Protein AF-A0A5Q0EIR7-F1 (afdb_monomer_lite)

Foldseek 3Di:
DAFDAAPPDDLVVLQVLLVVLQVQLVVQVVVCVVPVDDDPVNPVSSVVSNLSSLLSNLLSQCNRVVNPPSDDSPSVVSLVSHDPVVNVVVVVVD

pLDDT: mean 91.66, std 8.82, range [53.34, 98.25]

Secondary structure (DSSP, 8-state):
-PPPPPSS--HHHHHHHHHHHHHHHHHHHHHHHHHS---HHHHHHHHHHHHHHHHHHHHHHHHHTT--------HHHHHHTS-HHHHHHHHTT-

Sequence (94 aa):
MKAQKSEKYDYITALASARKFHDVGKQYLDQWAKTGHLSATDAFVSATNYGLALELYLKSLLIMEGTTEIKGHHLDILFEKLSDDTKREITKAY

Structure (mmCIF, N/CA/C/O backbone):
data_AF-A0A5Q0EIR7-F1
#
_entry.id   AF-A0A5Q0EIR7-F1
#
loop_
_atom_site.group_PDB
_atom_site.id
_atom_site.type_symbol
_atom_site.label_atom_id
_atom_site.label_alt_id
_atom_site.label_comp_id
_atom_site.label_asym_id
_atom_site.label_entity_id
_atom_site.label_seq_id
_atom_site.pdbx_PDB_ins_code
_atom_site.Cartn_x
_atom_site.Cartn_y
_atom_site.Cartn_z
_atom_site.occupancy
_atom_site.B_iso_or_equiv
_atom_site.auth_seq_id
_atom_site.auth_comp_id
_atom_site.auth_asym_id
_atom_site.auth_atom_id
_atom_site.pdbx_PDB_model_num
ATOM 1 N N . MET A 1 1 ? -11.751 -10.402 9.716 1.00 60.16 1 MET A N 1
ATOM 2 C CA . MET A 1 1 ? -11.976 -9.198 10.545 1.00 60.16 1 MET A CA 1
ATOM 3 C C . MET A 1 1 ? -13.192 -8.438 10.020 1.00 60.16 1 MET A C 1
ATOM 5 O O . MET A 1 1 ? -13.286 -8.270 8.810 1.00 60.16 1 MET A O 1
ATOM 9 N N . LYS A 1 2 ? -14.141 -8.027 10.873 1.00 63.62 2 LYS A N 1
ATOM 10 C CA . LYS A 1 2 ? -15.202 -7.082 10.468 1.00 63.62 2 LYS A CA 1
ATOM 11 C C . LYS A 1 2 ? -14.664 -5.663 10.656 1.00 63.62 2 LYS A C 1
ATOM 13 O O . LYS A 1 2 ? -14.116 -5.385 11.715 1.00 63.62 2 LYS A O 1
ATOM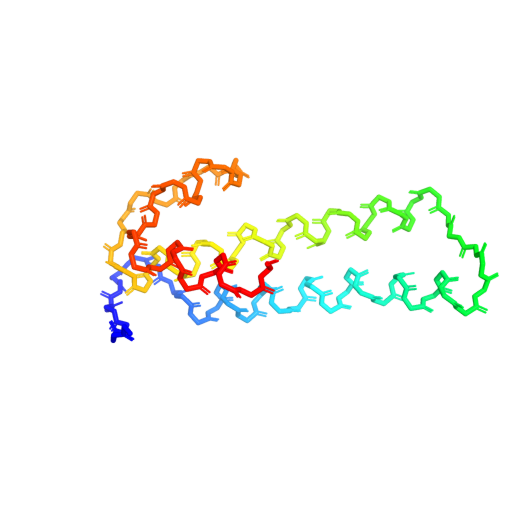 18 N N . ALA A 1 3 ? -14.795 -4.807 9.643 1.00 73.69 3 ALA A N 1
ATOM 19 C CA . ALA A 1 3 ? -14.325 -3.426 9.718 1.00 73.69 3 ALA A CA 1
ATOM 20 C C . ALA A 1 3 ? -15.062 -2.669 10.831 1.00 73.69 3 ALA A C 1
ATOM 22 O O . ALA A 1 3 ? -16.295 -2.688 10.882 1.00 73.69 3 ALA A O 1
ATOM 23 N N . GLN A 1 4 ? -14.313 -2.004 11.704 1.00 75.50 4 GLN A N 1
ATOM 24 C CA . GLN A 1 4 ? -14.855 -1.046 12.653 1.00 75.50 4 GLN A CA 1
ATOM 25 C C . GLN A 1 4 ? -14.973 0.316 11.970 1.00 75.50 4 GLN A C 1
ATOM 27 O O . GLN A 1 4 ? -14.095 0.736 11.215 1.00 75.50 4 GLN A O 1
ATOM 32 N N . LYS A 1 5 ? -16.091 1.007 12.196 1.00 66.44 5 LYS A N 1
ATOM 33 C CA . LYS A 1 5 ? -16.300 2.343 11.641 1.00 66.44 5 LYS A CA 1
ATOM 34 C C . LYS A 1 5 ? -15.435 3.333 12.423 1.00 66.44 5 LYS A C 1
ATOM 36 O O . LYS A 1 5 ? -15.625 3.483 13.624 1.00 66.44 5 LYS A O 1
ATOM 41 N N . SER A 1 6 ? -14.517 4.019 11.747 1.00 76.69 6 SER A N 1
ATOM 42 C CA . SER A 1 6 ? -13.825 5.175 12.322 1.00 76.69 6 SER A CA 1
ATOM 43 C C . SER A 1 6 ? -14.681 6.428 12.141 1.00 76.69 6 SER A C 1
ATOM 45 O O . SER A 1 6 ? -15.231 6.662 11.067 1.00 76.69 6 SER A O 1
ATOM 47 N N . GLU A 1 7 ? -14.794 7.247 13.186 1.00 77.00 7 GLU A N 1
ATOM 48 C CA . GLU A 1 7 ? -15.497 8.539 13.122 1.00 77.00 7 GLU A CA 1
ATOM 49 C C . GLU A 1 7 ? -14.645 9.646 12.483 1.00 77.00 7 GLU A C 1
ATOM 51 O O . GLU A 1 7 ? -15.168 10.690 12.102 1.00 77.00 7 GLU A O 1
ATOM 56 N N . LYS A 1 8 ? -13.331 9.422 12.354 1.00 82.81 8 LYS A N 1
ATOM 57 C CA . LYS A 1 8 ? -12.352 10.442 11.949 1.00 82.81 8 LYS A CA 1
ATOM 58 C C . LYS A 1 8 ? -11.721 10.185 10.584 1.00 82.81 8 LYS A C 1
ATOM 60 O O . LYS A 1 8 ? -11.322 11.134 9.913 1.00 82.81 8 LYS A O 1
ATOM 65 N N . TYR A 1 9 ? -11.591 8.924 10.186 1.00 85.31 9 TYR A N 1
ATOM 66 C CA . TYR A 1 9 ? -10.854 8.534 8.989 1.00 85.31 9 TYR A CA 1
ATOM 67 C C . TYR A 1 9 ? -11.692 7.618 8.097 1.00 85.31 9 TYR A C 1
ATOM 69 O O . TYR A 1 9 ? -12.393 6.738 8.589 1.00 85.31 9 TYR A O 1
ATOM 77 N N . ASP A 1 10 ? -11.583 7.792 6.779 1.00 87.88 10 ASP A N 1
ATOM 78 C CA . ASP A 1 10 ? -12.241 6.928 5.798 1.00 87.88 10 ASP A CA 1
ATOM 79 C C . ASP A 1 10 ? -11.259 5.899 5.220 1.00 87.88 10 ASP A C 1
ATOM 81 O O . ASP A 1 10 ? -10.381 6.228 4.415 1.00 87.88 10 ASP A O 1
ATOM 85 N N . TYR A 1 11 ? -11.425 4.635 5.616 1.00 90.00 11 TYR A N 1
ATOM 86 C CA . TYR A 1 11 ? -10.594 3.542 5.110 1.00 90.00 11 TYR A CA 1
ATOM 87 C C . TYR A 1 11 ? -10.864 3.236 3.630 1.00 90.00 11 TYR A C 1
ATOM 89 O O . TYR A 1 11 ? -9.978 2.717 2.955 1.00 90.00 11 TYR A O 1
ATOM 97 N N . ILE A 1 12 ? -12.059 3.548 3.108 1.00 92.19 12 ILE A N 1
ATOM 98 C CA . ILE A 1 12 ? -12.418 3.257 1.714 1.00 92.19 12 ILE A CA 1
ATOM 99 C C . ILE A 1 12 ? -11.605 4.154 0.786 1.00 92.19 12 ILE A C 1
ATOM 101 O O . ILE A 1 12 ? -10.954 3.653 -0.133 1.00 92.19 12 ILE A O 1
ATOM 105 N N . THR A 1 13 ? -11.577 5.462 1.052 1.00 92.19 13 THR A N 1
ATOM 106 C CA . THR A 1 13 ? -10.759 6.411 0.284 1.00 92.19 13 THR A CA 1
ATOM 107 C C . THR A 1 13 ? -9.267 6.102 0.401 1.00 92.19 13 THR A C 1
ATOM 109 O O . THR A 1 13 ? -8.555 6.139 -0.608 1.00 92.19 13 THR A O 1
ATOM 112 N N . ALA A 1 14 ? -8.781 5.746 1.596 1.00 92.44 14 ALA A N 1
ATOM 113 C CA . ALA A 1 14 ? -7.382 5.366 1.792 1.00 92.44 14 ALA A CA 1
ATOM 114 C C . ALA A 1 14 ? -7.013 4.117 0.968 1.00 92.44 14 ALA A C 1
ATOM 116 O O . ALA A 1 14 ? -6.021 4.130 0.236 1.00 92.44 14 ALA A O 1
ATOM 117 N N . LEU A 1 15 ? -7.858 3.081 0.988 1.00 95.50 15 LEU A N 1
ATOM 118 C CA . LEU A 1 15 ? -7.630 1.846 0.240 1.00 95.50 15 LEU A CA 1
ATOM 119 C C . LEU A 1 15 ? -7.730 2.063 -1.275 1.00 95.50 15 LEU A C 1
ATOM 121 O O . LEU A 1 15 ? -6.940 1.503 -2.039 1.00 95.50 15 LEU A O 1
ATOM 125 N N . ALA A 1 16 ? -8.685 2.875 -1.728 1.00 96.44 16 ALA A N 1
ATOM 126 C CA . ALA A 1 16 ? -8.822 3.225 -3.139 1.00 96.44 16 ALA A CA 1
ATOM 127 C C . ALA A 1 16 ? -7.589 3.988 -3.647 1.00 96.44 16 ALA A C 1
ATOM 129 O O . ALA A 1 16 ? -7.073 3.683 -4.724 1.00 96.44 16 ALA A O 1
ATOM 130 N N . SER A 1 17 ? -7.073 4.920 -2.844 1.00 97.06 17 SER A N 1
ATOM 131 C CA . SER A 1 17 ? -5.855 5.674 -3.156 1.00 97.06 17 SER A CA 1
ATOM 132 C C . SER A 1 17 ? -4.625 4.767 -3.189 1.00 97.06 17 SER A C 1
ATOM 134 O O . SER A 1 17 ? -3.847 4.837 -4.138 1.00 97.06 17 SER A O 1
ATOM 136 N N . ALA A 1 18 ? -4.491 3.849 -2.222 1.00 97.69 18 ALA A N 1
ATOM 137 C CA . ALA A 1 18 ? -3.415 2.858 -2.195 1.00 97.69 18 ALA A CA 1
ATOM 138 C C . ALA A 1 18 ? -3.356 2.042 -3.496 1.00 97.69 18 ALA A C 1
ATOM 140 O O . ALA A 1 18 ? -2.294 1.903 -4.102 1.00 97.69 18 ALA A O 1
ATOM 141 N N . ARG A 1 19 ? -4.515 1.563 -3.971 1.00 97.94 19 ARG A N 1
ATOM 142 C CA . ARG A 1 19 ? -4.622 0.836 -5.247 1.00 97.94 19 ARG A CA 1
ATOM 143 C C . ARG A 1 19 ? -4.176 1.689 -6.431 1.00 97.94 19 ARG A C 1
ATOM 145 O O . ARG A 1 19 ? -3.422 1.208 -7.266 1.00 97.94 19 ARG A O 1
ATOM 152 N N . LYS A 1 20 ? -4.591 2.959 -6.492 1.00 98.06 20 LYS A N 1
ATOM 153 C CA . LYS A 1 20 ? -4.193 3.860 -7.584 1.00 98.06 20 LYS A CA 1
ATOM 154 C C . LYS A 1 20 ? -2.693 4.117 -7.620 1.00 98.06 20 LYS A C 1
ATOM 156 O O . LYS A 1 20 ? -2.107 4.030 -8.694 1.00 98.06 20 LYS A O 1
ATOM 161 N N . PHE A 1 21 ? -2.072 4.377 -6.475 1.00 98.25 21 PHE A N 1
ATOM 162 C CA . PHE A 1 21 ? -0.622 4.549 -6.415 1.00 98.25 21 PHE A CA 1
ATOM 163 C C . PHE A 1 21 ? 0.119 3.266 -6.801 1.00 98.25 21 PHE A C 1
ATOM 165 O O . PHE A 1 21 ? 1.051 3.320 -7.600 1.00 98.25 21 PHE A O 1
ATOM 172 N N . HIS A 1 22 ? -0.342 2.105 -6.329 1.00 98.19 22 HIS A N 1
ATOM 173 C CA . HIS A 1 22 ? 0.219 0.818 -6.735 1.00 98.19 22 HIS A CA 1
ATOM 174 C C . HIS A 1 22 ? 0.150 0.616 -8.257 1.00 98.19 22 HIS A C 1
ATOM 176 O O . HIS A 1 22 ? 1.147 0.242 -8.873 1.00 98.19 22 HIS A O 1
ATOM 182 N N . ASP A 1 23 ? -1.001 0.894 -8.875 1.00 97.88 23 ASP A N 1
ATOM 183 C CA . ASP A 1 23 ? -1.191 0.735 -10.319 1.00 97.88 23 ASP A CA 1
ATOM 184 C C . ASP A 1 23 ? -0.245 1.638 -11.123 1.00 97.88 23 ASP A C 1
ATOM 186 O O . ASP A 1 23 ? 0.349 1.184 -12.099 1.00 97.88 23 ASP A O 1
ATOM 190 N N . VAL A 1 24 ? -0.051 2.891 -10.694 1.00 96.38 24 VAL A N 1
ATOM 191 C CA . VAL A 1 24 ? 0.911 3.813 -11.323 1.00 96.38 24 VAL A CA 1
ATOM 192 C C . VAL A 1 24 ? 2.345 3.306 -11.155 1.00 96.38 24 VAL A C 1
ATOM 194 O O . VAL A 1 24 ? 3.090 3.253 -12.129 1.00 96.38 24 VAL A O 1
ATOM 197 N N . GLY A 1 25 ? 2.737 2.875 -9.950 1.00 96.62 25 GLY A N 1
ATOM 198 C CA . GLY A 1 25 ? 4.069 2.310 -9.709 1.00 96.62 25 GLY A CA 1
ATOM 199 C C . GLY A 1 25 ? 4.355 1.091 -10.591 1.00 96.62 25 GLY A C 1
ATOM 200 O O . GLY A 1 25 ? 5.441 0.988 -11.169 1.00 96.62 25 GLY A O 1
ATOM 201 N N . LYS A 1 26 ? 3.351 0.223 -10.767 1.00 97.19 26 LYS A N 1
ATOM 202 C CA . LYS A 1 26 ? 3.426 -0.984 -11.597 1.00 97.19 26 LYS A CA 1
ATOM 203 C C . LYS A 1 26 ? 3.603 -0.687 -13.086 1.00 97.19 26 LYS A C 1
ATOM 205 O O . LYS A 1 26 ? 4.339 -1.415 -13.746 1.00 97.19 26 LYS A O 1
ATOM 210 N N . GLN A 1 27 ? 2.997 0.377 -13.617 1.00 96.44 27 GLN A N 1
ATOM 211 C CA . GLN A 1 27 ? 3.151 0.749 -15.034 1.00 96.44 27 GLN A CA 1
ATOM 212 C C . GLN A 1 27 ? 4.623 0.924 -15.434 1.00 96.44 27 GLN A C 1
ATOM 214 O O . GLN A 1 27 ? 5.016 0.518 -16.527 1.00 96.44 27 GLN A O 1
ATOM 219 N N . TYR A 1 28 ? 5.449 1.458 -14.534 1.00 96.31 28 TYR A N 1
ATOM 220 C CA . TYR A 1 28 ? 6.885 1.607 -14.762 1.00 96.31 28 TYR A CA 1
ATOM 221 C C . TYR A 1 28 ? 7.640 0.272 -14.720 1.00 96.31 28 TYR A C 1
ATOM 223 O O . TYR A 1 28 ? 8.549 0.060 -15.519 1.00 96.31 28 TYR A O 1
ATOM 231 N N . LEU A 1 29 ? 7.249 -0.670 -13.854 1.00 92.31 29 LEU A N 1
ATOM 232 C CA . LEU A 1 29 ? 7.819 -2.023 -13.888 1.00 92.31 29 LEU A CA 1
ATOM 233 C C . LEU A 1 29 ? 7.461 -2.744 -15.191 1.00 92.31 29 LEU A C 1
ATOM 235 O O . LEU A 1 29 ? 8.319 -3.380 -15.800 1.00 92.31 29 LEU A O 1
ATOM 239 N N . ASP A 1 30 ? 6.218 -2.596 -15.652 1.00 95.38 30 ASP A N 1
ATOM 240 C CA . ASP A 1 30 ? 5.771 -3.152 -16.929 1.00 95.38 30 ASP A CA 1
ATOM 241 C C . ASP A 1 30 ? 6.519 -2.512 -18.113 1.00 95.38 30 ASP A C 1
ATOM 243 O O . ASP A 1 30 ? 6.820 -3.191 -19.096 1.00 95.38 30 ASP A O 1
ATOM 247 N N . GLN A 1 31 ? 6.845 -1.216 -18.032 1.00 94.94 31 GLN A N 1
ATOM 248 C CA . GLN A 1 31 ? 7.696 -0.537 -19.010 1.00 94.94 31 GLN A CA 1
ATOM 249 C C . GLN A 1 31 ? 9.104 -1.139 -19.018 1.00 94.94 31 GLN A C 1
ATOM 251 O O . GLN A 1 31 ? 9.557 -1.558 -20.081 1.00 94.94 31 GLN A O 1
ATOM 256 N N . TRP A 1 32 ? 9.758 -1.260 -17.856 1.00 95.06 32 TRP A N 1
ATOM 257 C CA . TRP A 1 32 ? 11.075 -1.898 -17.743 1.00 95.06 32 TRP A CA 1
ATOM 258 C C . TRP A 1 32 ? 11.076 -3.316 -18.319 1.00 95.06 32 TRP A C 1
ATOM 260 O O . TRP A 1 32 ? 11.954 -3.658 -19.105 1.00 95.06 32 TRP A O 1
ATOM 270 N N . ALA A 1 33 ? 10.072 -4.129 -17.984 1.00 96.00 33 ALA A N 1
ATOM 271 C CA . ALA A 1 33 ? 9.963 -5.499 -18.477 1.00 96.00 33 ALA A CA 1
ATOM 272 C C . ALA A 1 33 ? 9.859 -5.579 -20.012 1.00 96.00 33 ALA A C 1
ATOM 274 O O . ALA A 1 33 ? 10.306 -6.557 -20.608 1.00 96.00 33 ALA A O 1
ATOM 275 N N . LYS A 1 34 ? 9.283 -4.556 -20.659 1.00 96.06 34 LYS A N 1
ATOM 276 C CA . LYS A 1 34 ? 9.128 -4.488 -22.121 1.00 96.06 34 LYS A CA 1
ATOM 277 C C . LYS A 1 34 ? 10.347 -3.914 -22.834 1.00 96.06 34 LYS A C 1
ATOM 279 O O . LYS A 1 34 ? 10.649 -4.345 -23.941 1.00 96.06 34 LYS A O 1
ATOM 284 N N . THR A 1 35 ? 10.999 -2.911 -22.251 1.00 95.94 35 THR A N 1
ATOM 285 C CA . THR A 1 35 ? 12.038 -2.122 -22.936 1.00 95.94 35 THR A CA 1
ATOM 286 C C . THR A 1 35 ? 13.450 -2.408 -22.437 1.00 95.94 35 THR A C 1
ATOM 288 O O . THR A 1 35 ? 14.410 -2.027 -23.101 1.00 95.94 35 THR A O 1
ATOM 291 N N . GLY A 1 36 ? 13.598 -3.025 -21.262 1.00 95.94 36 GLY A N 1
ATOM 292 C CA . GLY A 1 36 ? 14.876 -3.154 -20.559 1.00 95.94 36 GLY A CA 1
ATOM 293 C C . GLY A 1 36 ? 15.469 -1.814 -20.115 1.00 95.94 36 GLY A C 1
ATOM 294 O O . GLY A 1 36 ? 16.662 -1.744 -19.823 1.00 95.94 36 GLY A O 1
ATOM 295 N N . HIS A 1 37 ? 14.674 -0.737 -20.115 1.00 95.00 37 HIS A N 1
ATOM 296 C CA . HIS A 1 37 ? 15.142 0.609 -19.801 1.00 95.00 37 HIS A CA 1
ATOM 297 C C . HIS A 1 37 ? 14.104 1.429 -19.025 1.00 95.00 37 HIS A C 1
ATOM 299 O O . HIS A 1 37 ? 12.930 1.479 -19.395 1.00 95.00 37 HIS A O 1
ATOM 305 N N . LEU A 1 38 ? 14.567 2.122 -17.983 1.00 95.81 38 LEU A N 1
ATOM 306 C CA . LEU A 1 38 ? 13.807 3.090 -17.199 1.00 95.81 38 LEU A CA 1
ATOM 307 C C . LEU A 1 38 ? 14.716 4.285 -16.893 1.00 95.81 38 LEU A C 1
ATOM 309 O O . LEU A 1 38 ? 15.883 4.088 -16.542 1.00 95.81 38 LEU A O 1
ATOM 313 N N . SER A 1 39 ? 14.202 5.511 -16.998 1.00 96.44 39 SER A N 1
ATOM 314 C CA . SER A 1 39 ? 14.971 6.684 -16.575 1.00 96.44 39 SER A CA 1
ATOM 315 C C . SER A 1 39 ? 15.093 6.737 -15.045 1.00 96.44 39 SER A C 1
ATOM 317 O O . SER A 1 39 ? 14.296 6.139 -14.318 1.00 96.44 39 SER A O 1
ATOM 319 N N . ALA A 1 40 ? 16.069 7.491 -14.530 1.00 96.81 40 ALA A N 1
ATOM 320 C CA . ALA A 1 40 ? 16.202 7.699 -13.085 1.00 96.81 40 ALA A CA 1
ATOM 321 C C . ALA A 1 40 ? 14.951 8.363 -12.478 1.00 96.81 40 ALA A C 1
ATOM 323 O O . ALA A 1 40 ? 14.540 8.021 -11.369 1.00 96.81 40 ALA A O 1
ATOM 324 N N . THR A 1 41 ? 14.318 9.277 -13.219 1.00 97.19 41 THR A N 1
ATOM 325 C CA . THR A 1 41 ? 13.072 9.934 -12.811 1.00 97.19 41 THR A CA 1
ATOM 326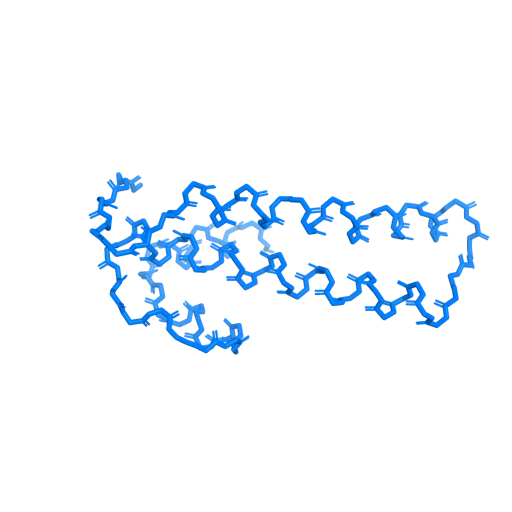 C C . THR A 1 41 ? 11.921 8.939 -12.730 1.00 97.19 41 THR A C 1
ATOM 328 O O . THR A 1 41 ? 11.220 8.913 -11.724 1.00 97.19 41 THR A O 1
ATOM 331 N N . ASP A 1 42 ? 11.757 8.082 -13.735 1.00 95.94 42 ASP A N 1
ATOM 332 C CA . ASP A 1 42 ? 10.714 7.052 -13.739 1.00 95.94 42 ASP A CA 1
ATOM 333 C C . ASP A 1 42 ? 10.907 6.050 -12.595 1.00 95.94 42 ASP A C 1
ATOM 335 O O . ASP A 1 42 ? 9.946 5.668 -11.928 1.00 95.94 42 ASP A O 1
ATOM 339 N N . ALA A 1 43 ? 12.157 5.663 -12.319 1.00 95.81 43 ALA A N 1
ATOM 340 C CA . ALA A 1 43 ? 12.486 4.771 -11.210 1.00 95.81 43 ALA A CA 1
ATOM 341 C C . ALA A 1 43 ? 12.121 5.402 -9.862 1.00 95.81 43 ALA A C 1
ATOM 343 O O . ALA A 1 43 ? 11.500 4.754 -9.018 1.00 95.81 43 ALA A O 1
ATOM 344 N N . PHE A 1 44 ? 12.456 6.683 -9.679 1.00 97.00 44 PHE A N 1
ATOM 345 C CA . PHE A 1 44 ? 12.092 7.442 -8.487 1.00 97.00 44 PHE A CA 1
ATOM 346 C C . PHE A 1 44 ? 10.570 7.531 -8.321 1.00 97.00 44 PHE A C 1
ATOM 348 O O . PHE A 1 44 ? 10.046 7.184 -7.263 1.00 97.00 44 PHE A O 1
ATOM 355 N N . VAL A 1 45 ? 9.849 7.915 -9.3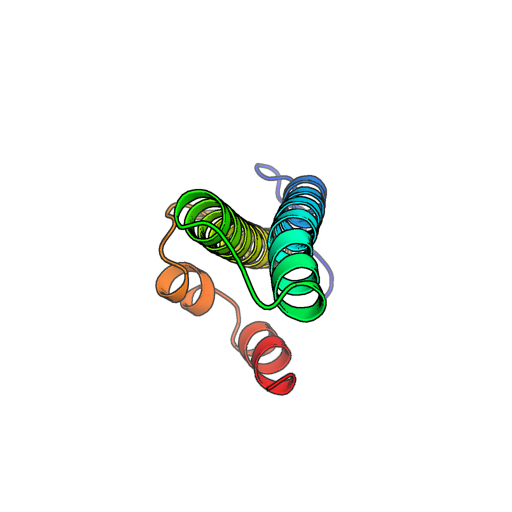80 1.00 96.50 45 VAL A N 1
ATOM 356 C CA . VAL A 1 45 ? 8.382 8.006 -9.373 1.00 96.50 45 VAL A CA 1
ATOM 357 C C . VAL A 1 45 ? 7.753 6.650 -9.050 1.00 96.50 45 VAL A C 1
ATOM 359 O O . VAL A 1 45 ? 6.844 6.580 -8.223 1.00 96.50 45 VAL A O 1
ATOM 362 N N . SER A 1 46 ? 8.242 5.563 -9.649 1.00 96.88 46 SER A N 1
ATOM 363 C CA . SER A 1 46 ? 7.767 4.206 -9.363 1.00 96.88 46 SER A CA 1
ATOM 364 C C . SER A 1 46 ? 7.948 3.845 -7.884 1.00 96.88 46 SER A C 1
ATOM 366 O O . SER A 1 46 ? 6.977 3.481 -7.217 1.00 96.88 46 SER A O 1
ATOM 368 N N . ALA A 1 47 ? 9.154 4.031 -7.337 1.00 96.31 47 ALA A N 1
ATOM 369 C CA . ALA A 1 47 ? 9.458 3.725 -5.941 1.00 96.31 47 ALA A CA 1
ATOM 370 C C . ALA A 1 47 ? 8.615 4.555 -4.956 1.00 96.31 47 ALA A C 1
ATOM 372 O O . ALA A 1 47 ? 8.073 4.006 -3.995 1.00 96.31 47 ALA A O 1
ATOM 373 N N . THR A 1 48 ? 8.444 5.858 -5.207 1.00 96.94 48 THR A N 1
ATOM 374 C CA . THR A 1 48 ? 7.598 6.726 -4.372 1.00 96.94 48 THR A CA 1
ATOM 375 C C . THR A 1 48 ? 6.140 6.271 -4.381 1.00 96.94 48 THR A C 1
ATOM 377 O O . THR A 1 48 ? 5.516 6.200 -3.323 1.00 96.94 48 THR A O 1
ATOM 380 N N . ASN A 1 49 ? 5.599 5.911 -5.547 1.00 98.06 49 ASN A N 1
ATOM 381 C CA . ASN A 1 49 ? 4.228 5.418 -5.658 1.00 98.06 49 ASN A CA 1
ATOM 382 C C . ASN A 1 49 ? 4.029 4.089 -4.914 1.00 98.06 49 ASN A C 1
ATOM 384 O O . AS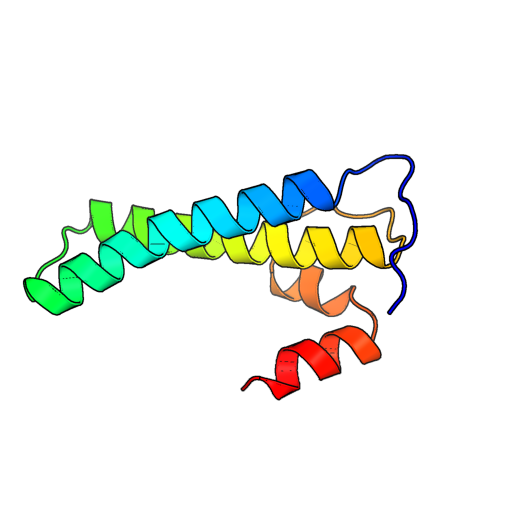N A 1 49 ? 3.026 3.927 -4.220 1.00 98.06 49 ASN A O 1
ATOM 388 N N . TYR A 1 50 ? 4.996 3.169 -4.976 1.00 97.44 50 TYR A N 1
ATOM 389 C CA . TYR A 1 50 ? 4.959 1.951 -4.162 1.00 97.44 50 TYR A CA 1
ATOM 390 C C . TYR A 1 50 ? 4.996 2.250 -2.659 1.00 97.44 50 TYR A C 1
ATOM 392 O O . TYR A 1 50 ? 4.202 1.684 -1.908 1.00 97.44 50 TYR A O 1
ATOM 400 N N . GLY A 1 51 ? 5.856 3.174 -2.220 1.00 96.94 51 GLY A N 1
ATOM 401 C CA . GLY A 1 51 ? 5.912 3.604 -0.821 1.00 96.94 51 GLY A CA 1
ATOM 402 C C . GLY A 1 51 ? 4.581 4.181 -0.328 1.00 96.94 51 GLY A C 1
ATOM 403 O O . GLY A 1 51 ? 4.068 3.755 0.705 1.00 96.94 51 GLY A O 1
ATOM 404 N N . LEU A 1 52 ? 3.974 5.085 -1.105 1.00 97.50 52 LEU A N 1
ATOM 405 C CA . LEU A 1 52 ? 2.666 5.676 -0.794 1.00 97.50 52 LEU A CA 1
ATOM 406 C C . LEU A 1 52 ? 1.544 4.633 -0.778 1.00 97.50 52 LEU 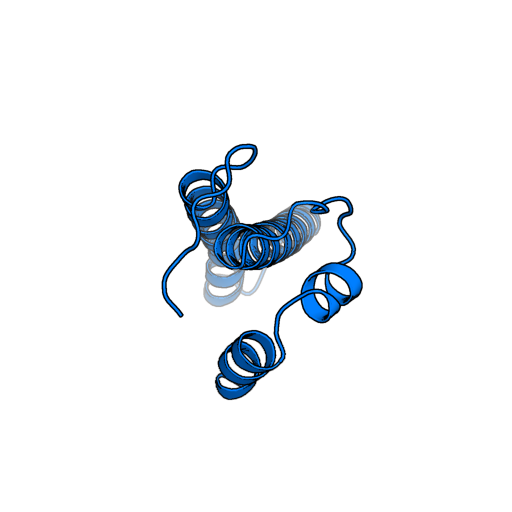A C 1
ATOM 408 O O . LEU A 1 52 ? 0.670 4.678 0.089 1.00 97.50 52 LEU A O 1
ATOM 412 N N . ALA A 1 53 ? 1.567 3.683 -1.716 1.00 98.00 53 ALA A N 1
ATOM 413 C CA . ALA A 1 53 ? 0.594 2.601 -1.762 1.00 98.00 53 ALA A CA 1
ATOM 414 C C . ALA A 1 53 ? 0.645 1.738 -0.496 1.00 98.00 53 ALA A C 1
ATOM 416 O O . ALA A 1 53 ? -0.396 1.469 0.104 1.00 98.00 53 ALA A O 1
ATOM 417 N N . LEU A 1 54 ? 1.849 1.352 -0.063 1.00 96.88 54 LEU A N 1
ATOM 418 C CA . LEU A 1 54 ? 2.054 0.585 1.166 1.00 96.88 54 LEU A CA 1
ATOM 419 C C . LEU A 1 54 ? 1.611 1.372 2.401 1.00 96.88 54 LEU A C 1
ATOM 421 O O . LEU A 1 54 ? 0.878 0.838 3.232 1.00 96.88 54 LEU A O 1
ATOM 425 N N . GLU A 1 55 ? 1.990 2.648 2.498 1.00 97.38 55 GLU A N 1
ATOM 426 C CA . GLU A 1 55 ? 1.592 3.513 3.611 1.00 97.38 55 GLU A CA 1
ATOM 427 C C . GLU A 1 55 ? 0.065 3.588 3.736 1.00 97.38 55 GLU A C 1
ATOM 429 O O . GLU A 1 55 ? -0.497 3.330 4.802 1.00 97.38 55 GLU A O 1
ATOM 434 N N . LEU A 1 56 ? -0.626 3.910 2.641 1.00 96.88 56 LEU A N 1
ATOM 435 C CA . LEU A 1 56 ? -2.080 4.056 2.630 1.00 96.88 56 LEU A CA 1
ATOM 436 C C . LEU A 1 56 ? -2.796 2.729 2.873 1.00 96.88 56 LEU A C 1
ATOM 438 O O . LEU A 1 56 ? -3.837 2.713 3.532 1.00 96.88 56 LEU A O 1
ATOM 442 N N . TYR A 1 57 ? -2.243 1.616 2.392 1.00 96.56 57 TYR A N 1
ATOM 443 C CA . TYR A 1 57 ? -2.779 0.290 2.671 1.00 96.56 57 TYR A CA 1
ATOM 444 C C . TYR A 1 57 ? -2.711 -0.042 4.167 1.00 96.56 57 TYR A C 1
ATOM 446 O O . TYR A 1 57 ? -3.737 -0.371 4.763 1.00 96.56 57 TYR A O 1
ATOM 454 N N . LEU A 1 58 ? -1.546 0.137 4.802 1.00 96.06 58 LEU A N 1
ATOM 455 C CA . LEU A 1 58 ? -1.381 -0.081 6.244 1.00 96.06 58 LEU A CA 1
ATOM 456 C C . LEU A 1 58 ? -2.306 0.830 7.057 1.00 96.06 58 LEU A C 1
ATOM 458 O O . LEU A 1 58 ? -2.990 0.371 7.970 1.00 96.06 58 LEU A O 1
ATOM 462 N N . LYS A 1 59 ? -2.403 2.111 6.683 1.00 95.00 59 LYS A N 1
ATOM 463 C CA . LYS A 1 59 ? -3.338 3.047 7.320 1.00 95.00 59 LYS A CA 1
ATOM 464 C C . LYS A 1 59 ? -4.787 2.601 7.161 1.00 95.00 59 LYS A C 1
ATOM 466 O O . LYS A 1 59 ? -5.536 2.682 8.124 1.00 95.00 59 LYS A O 1
ATOM 471 N N . SER A 1 60 ? -5.180 2.086 5.998 1.00 95.12 60 SER A N 1
ATOM 472 C CA . SER A 1 60 ? -6.537 1.563 5.779 1.00 95.12 60 SER A CA 1
ATOM 473 C C . SER A 1 60 ? -6.866 0.427 6.744 1.00 95.12 60 SER A C 1
ATOM 475 O O . SER A 1 60 ? -7.941 0.424 7.338 1.00 95.12 60 SER A O 1
ATOM 477 N N . LEU A 1 61 ? -5.929 -0.500 6.948 1.00 94.69 61 LEU A N 1
ATOM 478 C CA . LEU A 1 61 ? -6.093 -1.602 7.895 1.00 94.69 61 LEU A CA 1
ATOM 479 C C . LEU A 1 61 ? -6.191 -1.104 9.341 1.00 94.69 61 LEU A C 1
ATOM 481 O O . LEU A 1 61 ? -7.110 -1.501 10.049 1.00 94.69 61 LEU A O 1
ATOM 485 N N . LEU A 1 62 ? -5.326 -0.169 9.747 1.00 94.12 62 LEU A N 1
ATOM 486 C CA . LEU A 1 62 ? -5.393 0.455 11.073 1.00 94.12 62 LEU A CA 1
ATOM 487 C C . LEU A 1 62 ? -6.739 1.154 11.314 1.00 94.12 62 LEU A C 1
ATOM 489 O O . LEU A 1 62 ? -7.319 1.009 12.389 1.00 94.12 62 LEU A O 1
ATOM 493 N N . ILE A 1 63 ? -7.264 1.874 10.312 1.00 93.00 63 ILE A N 1
ATOM 494 C CA . ILE A 1 63 ? -8.600 2.488 10.380 1.00 93.00 63 ILE A CA 1
ATOM 495 C C . ILE A 1 63 ? -9.669 1.402 10.561 1.00 93.00 63 ILE A C 1
ATOM 497 O O . ILE A 1 63 ? -10.544 1.548 11.412 1.00 93.00 63 ILE A O 1
ATOM 501 N N . MET A 1 64 ? -9.598 0.311 9.787 1.00 92.44 64 MET A N 1
ATOM 502 C CA . MET A 1 64 ? -10.542 -0.812 9.879 1.00 92.44 64 MET A CA 1
ATOM 503 C C . MET A 1 64 ? -10.478 -1.550 11.223 1.00 92.44 64 MET A C 1
ATOM 505 O O . MET A 1 64 ? -11.479 -2.138 11.630 1.00 92.44 64 MET A O 1
ATOM 509 N N . GLU A 1 65 ? -9.334 -1.526 11.905 1.00 91.62 65 GLU A N 1
ATOM 510 C CA . GLU A 1 65 ? -9.146 -2.049 13.265 1.00 91.62 65 GLU A CA 1
ATOM 511 C C . GLU A 1 65 ? -9.639 -1.090 14.359 1.00 91.62 65 GLU A C 1
ATOM 513 O O . GLU A 1 65 ? -9.615 -1.443 15.534 1.00 91.62 65 GLU A O 1
ATOM 518 N N . GLY A 1 66 ? -10.101 0.111 13.993 1.00 89.31 66 GLY A N 1
ATOM 519 C CA . GLY A 1 66 ? -10.559 1.126 14.943 1.00 89.31 66 GLY A CA 1
ATOM 520 C C . GLY A 1 66 ? -9.432 1.955 15.566 1.00 89.31 66 GLY A C 1
ATOM 521 O O . GLY A 1 66 ? -9.676 2.713 16.505 1.00 89.31 66 GLY A O 1
ATOM 522 N N . THR A 1 67 ? -8.202 1.865 15.050 1.00 88.00 67 THR A N 1
ATOM 523 C CA . THR A 1 67 ? -7.074 2.664 15.546 1.00 88.00 67 THR A CA 1
ATOM 524 C C . THR A 1 67 ? -7.310 4.150 15.273 1.00 88.00 67 THR A C 1
ATOM 526 O O . THR A 1 67 ? -7.627 4.549 14.156 1.00 88.00 67 THR A O 1
ATOM 529 N N . THR A 1 68 ? -7.117 5.002 16.279 1.00 81.62 68 THR A N 1
ATOM 530 C CA . THR A 1 68 ? -7.311 6.460 16.162 1.00 81.62 68 THR A CA 1
ATOM 531 C C . THR A 1 68 ? -6.006 7.238 15.960 1.00 81.62 68 THR A C 1
ATOM 533 O O . THR A 1 68 ? -6.021 8.330 15.390 1.00 81.62 68 THR A O 1
ATOM 536 N N . GLU A 1 69 ? -4.859 6.672 16.348 1.00 84.50 69 GLU A N 1
ATOM 537 C CA . GLU A 1 69 ? -3.537 7.310 16.249 1.00 84.50 69 GLU A CA 1
ATOM 538 C C . GLU A 1 69 ? -2.755 6.867 15.000 1.00 84.50 69 GLU A C 1
ATOM 540 O O . GLU A 1 69 ? -1.741 6.158 15.052 1.00 84.50 69 GLU A O 1
ATOM 545 N N . ILE A 1 70 ? -3.227 7.339 13.844 1.00 85.38 70 ILE A N 1
ATOM 546 C CA . ILE A 1 70 ? -2.740 6.953 12.508 1.00 85.38 70 ILE A CA 1
ATOM 547 C C . ILE A 1 70 ? -1.810 8.020 11.898 1.00 85.38 70 ILE A C 1
ATOM 549 O O . ILE A 1 70 ? -1.943 8.433 10.744 1.00 85.38 70 ILE A O 1
ATOM 553 N N . LYS A 1 71 ? -0.870 8.526 12.700 1.00 85.19 71 LYS A N 1
ATOM 554 C CA . LYS A 1 71 ? 0.138 9.508 12.265 1.00 85.19 71 LYS A CA 1
ATOM 555 C C . LYS A 1 71 ? 1.456 8.831 11.879 1.00 85.19 71 LYS A C 1
ATOM 557 O O . LYS A 1 71 ? 1.783 7.768 12.407 1.00 85.19 71 LYS A O 1
ATOM 562 N N . GLY A 1 72 ? 2.214 9.499 11.009 1.00 90.06 72 GLY A N 1
ATOM 563 C CA . GLY A 1 72 ? 3.528 9.061 10.528 1.00 90.06 72 GLY A CA 1
ATOM 564 C C . GLY A 1 72 ? 3.496 8.408 9.143 1.00 90.06 72 GLY A C 1
ATOM 565 O O . GLY A 1 72 ? 2.423 8.161 8.587 1.00 90.06 72 GLY A O 1
ATOM 566 N N . HIS A 1 73 ? 4.694 8.158 8.611 1.00 93.06 73 HIS A N 1
ATOM 567 C CA . HIS A 1 73 ? 4.950 7.591 7.274 1.00 93.06 73 HIS A CA 1
ATOM 568 C C . HIS A 1 73 ? 5.920 6.393 7.315 1.00 93.06 73 HIS A C 1
ATOM 570 O O . HIS A 1 73 ? 6.188 5.762 6.299 1.00 93.06 73 HIS A O 1
ATOM 576 N N . HIS A 1 74 ? 6.453 6.074 8.498 1.00 95.31 74 HIS A N 1
ATOM 577 C CA . HIS A 1 74 ? 7.355 4.946 8.713 1.00 95.31 74 HIS A CA 1
ATOM 578 C C . HIS A 1 74 ? 6.568 3.633 8.628 1.00 95.31 74 HIS A C 1
ATOM 580 O O . HIS A 1 74 ? 5.698 3.374 9.462 1.00 95.31 74 HIS A O 1
ATOM 586 N N . LEU A 1 75 ? 6.829 2.846 7.581 1.00 95.19 75 LEU A N 1
ATOM 587 C CA . LEU A 1 75 ? 6.055 1.645 7.252 1.00 95.19 75 LEU A CA 1
ATOM 588 C C . LEU A 1 75 ? 6.174 0.560 8.327 1.00 95.19 75 LEU A C 1
ATOM 590 O O . LEU A 1 75 ? 5.178 -0.074 8.655 1.00 95.19 75 LEU A O 1
ATOM 594 N N . ASP A 1 76 ? 7.361 0.395 8.903 1.00 95.00 76 ASP A N 1
ATOM 595 C CA . ASP A 1 76 ? 7.643 -0.488 10.036 1.00 95.00 76 ASP A CA 1
ATOM 596 C C . ASP A 1 76 ? 6.799 -0.105 11.258 1.00 95.00 76 ASP A C 1
ATOM 598 O O . ASP A 1 76 ? 6.086 -0.937 11.810 1.00 95.00 76 ASP A O 1
ATOM 602 N N . ILE A 1 77 ? 6.769 1.183 11.612 1.00 95.44 77 ILE A N 1
ATOM 603 C CA . ILE A 1 77 ? 5.962 1.676 12.737 1.00 95.44 77 ILE A CA 1
ATOM 604 C C . ILE A 1 77 ? 4.463 1.483 12.472 1.00 95.44 77 ILE A C 1
ATOM 606 O O . ILE A 1 77 ? 3.710 1.148 13.385 1.00 95.44 77 ILE A O 1
ATOM 610 N N . LEU A 1 78 ? 3.998 1.719 11.241 1.00 95.81 78 LEU A N 1
ATOM 611 C CA . LEU A 1 78 ? 2.594 1.501 10.875 1.00 95.81 78 LEU A CA 1
ATOM 612 C C . LEU A 1 78 ? 2.223 0.015 10.916 1.00 95.81 78 LEU A C 1
ATOM 614 O O . LEU A 1 78 ? 1.129 -0.316 11.365 1.00 95.81 78 LEU A O 1
ATOM 618 N N . PHE A 1 79 ? 3.123 -0.862 10.476 1.00 95.38 79 PHE A N 1
ATOM 619 C CA . PHE A 1 79 ? 2.923 -2.305 10.508 1.00 95.38 79 PHE A CA 1
ATOM 620 C C . PHE A 1 79 ? 2.851 -2.834 11.943 1.00 95.38 79 PHE A C 1
ATOM 622 O O . PHE A 1 79 ? 1.925 -3.572 12.265 1.00 95.38 79 PHE A O 1
ATOM 629 N N . GLU A 1 80 ? 3.750 -2.400 12.831 1.00 94.62 80 GLU A N 1
ATOM 630 C CA . GLU A 1 80 ? 3.771 -2.850 14.231 1.00 94.62 80 GLU A CA 1
ATOM 631 C C . GLU A 1 80 ? 2.509 -2.478 15.020 1.00 94.62 80 GLU A C 1
ATOM 633 O O . GLU A 1 80 ? 2.136 -3.176 15.964 1.00 94.62 80 GLU A O 1
ATOM 638 N N . LYS A 1 81 ? 1.815 -1.408 14.613 1.00 94.56 81 LYS A N 1
ATOM 639 C CA . LYS A 1 81 ? 0.543 -0.984 15.216 1.00 94.56 81 LYS A CA 1
ATOM 640 C C . LYS A 1 81 ? -0.642 -1.893 14.876 1.00 94.56 81 LYS A C 1
ATOM 642 O O . LYS A 1 81 ? -1.671 -1.776 15.536 1.00 94.56 81 LYS A O 1
ATOM 647 N N . LEU A 1 82 ? -0.535 -2.732 13.844 1.00 94.12 82 LEU A N 1
ATOM 648 C CA . LEU A 1 82 ? -1.604 -3.652 13.4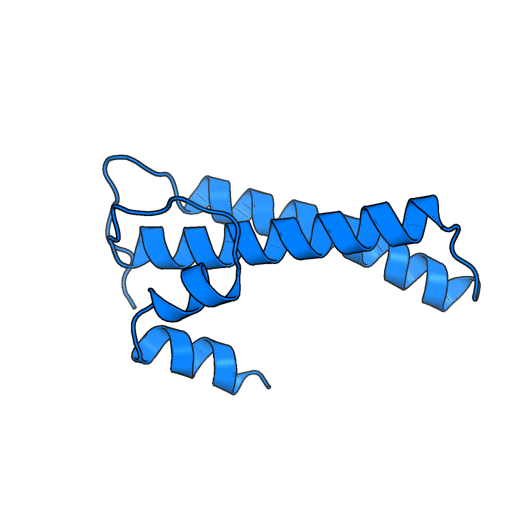57 1.00 94.12 82 LEU A CA 1
ATOM 649 C C . LEU A 1 82 ? -1.767 -4.766 14.494 1.00 94.12 82 LEU A C 1
ATOM 651 O O . LEU A 1 82 ? -0.804 -5.171 15.153 1.00 94.12 82 LEU A O 1
ATOM 655 N N . SER A 1 83 ? -2.974 -5.321 14.584 1.00 94.12 83 SER A N 1
ATOM 656 C CA . SER A 1 83 ? -3.209 -6.523 15.387 1.00 94.12 83 SER A CA 1
ATOM 657 C C . SER A 1 83 ? -2.347 -7.702 14.915 1.00 94.12 83 SER A C 1
ATOM 659 O O . SER A 1 83 ? -2.046 -7.843 13.726 1.00 94.12 83 SER A O 1
ATOM 661 N N . ASP A 1 84 ? -1.972 -8.595 15.835 1.00 94.88 84 ASP A N 1
ATOM 662 C CA . ASP A 1 84 ? -1.183 -9.792 15.504 1.00 94.88 84 ASP A CA 1
ATOM 663 C C . ASP A 1 84 ? -1.891 -10.697 14.488 1.00 94.88 84 ASP A C 1
ATOM 665 O O . ASP A 1 84 ? -1.244 -11.327 13.650 1.00 94.88 84 ASP A O 1
ATOM 669 N N . ASP A 1 85 ? -3.225 -10.716 14.516 1.00 93.38 85 ASP A N 1
ATOM 670 C CA . ASP A 1 85 ? -4.034 -11.420 13.529 1.00 93.38 85 ASP A CA 1
ATOM 671 C C . ASP A 1 85 ? -3.851 -10.830 12.129 1.00 93.38 85 ASP A C 1
ATOM 673 O O . ASP A 1 85 ? -3.558 -11.571 11.191 1.00 93.38 85 ASP A O 1
ATOM 677 N N . THR A 1 86 ? -3.963 -9.510 11.979 1.00 93.62 86 THR A N 1
ATOM 678 C CA . THR A 1 86 ? -3.764 -8.849 10.683 1.00 93.62 86 THR A CA 1
ATOM 679 C C . THR A 1 86 ? -2.319 -8.961 10.208 1.00 93.62 86 THR A C 1
ATOM 681 O O . THR A 1 86 ? -2.100 -9.278 9.038 1.00 93.62 86 THR A O 1
ATOM 684 N N . LYS A 1 87 ? -1.330 -8.776 11.095 1.00 94.69 87 LYS A N 1
ATOM 685 C CA . LYS A 1 87 ? 0.093 -8.965 10.761 1.00 94.69 87 LYS A CA 1
ATOM 686 C C . LYS A 1 87 ? 0.337 -10.366 10.206 1.00 94.69 87 LYS A C 1
ATOM 688 O O . LYS A 1 87 ? 0.944 -10.498 9.148 1.00 94.69 87 LYS A O 1
ATOM 693 N N . ARG A 1 88 ? -0.210 -11.394 10.862 1.00 93.44 88 ARG A N 1
ATOM 694 C CA . ARG A 1 88 ? -0.129 -12.788 10.409 1.00 93.44 88 ARG A CA 1
ATOM 695 C C . ARG A 1 88 ? -0.799 -13.007 9.051 1.00 93.44 88 ARG A C 1
ATOM 697 O O . ARG A 1 88 ? -0.260 -13.742 8.234 1.00 93.44 88 ARG A O 1
ATOM 704 N N . GLU A 1 89 ? -1.960 -12.408 8.787 1.00 91.38 89 GLU A N 1
ATOM 705 C CA . GLU A 1 89 ? -2.608 -12.547 7.472 1.00 91.38 89 GLU A CA 1
ATOM 706 C C . GLU A 1 89 ? -1.821 -11.862 6.345 1.00 91.38 89 GLU A C 1
ATOM 708 O O . GLU A 1 89 ? -1.761 -12.399 5.242 1.00 91.38 89 GLU A O 1
ATOM 713 N N . ILE A 1 90 ? -1.183 -10.717 6.609 1.00 90.00 90 ILE A N 1
ATOM 714 C CA . ILE A 1 90 ? -0.319 -10.044 5.626 1.00 90.00 90 ILE A CA 1
ATOM 715 C C . ILE A 1 90 ? 0.923 -10.889 5.331 1.00 90.00 90 ILE A C 1
ATOM 717 O O . ILE A 1 90 ? 1.286 -11.061 4.169 1.00 90.00 90 ILE A O 1
ATOM 721 N N . THR A 1 91 ? 1.577 -11.419 6.367 1.00 89.31 91 THR A N 1
ATOM 722 C CA . THR A 1 91 ? 2.837 -12.156 6.203 1.00 89.31 91 THR A CA 1
ATOM 723 C C . THR A 1 91 ? 2.650 -13.543 5.612 1.00 89.31 91 THR A C 1
ATOM 725 O O . THR A 1 91 ? 3.557 -14.015 4.948 1.00 89.31 91 THR A O 1
ATOM 728 N N . LYS A 1 92 ? 1.474 -14.170 5.749 1.00 87.56 92 LYS A N 1
ATOM 729 C CA . LYS A 1 92 ? 1.149 -15.445 5.077 1.00 87.56 92 LYS A CA 1
ATOM 730 C C . LYS A 1 92 ? 1.285 -15.411 3.552 1.00 87.56 92 LYS A C 1
ATOM 732 O O . LYS A 1 92 ? 1.360 -16.470 2.936 1.00 87.56 92 LYS A O 1
ATOM 737 N N . ALA A 1 93 ? 1.215 -14.229 2.940 1.00 65.62 93 ALA A N 1
ATOM 738 C CA . ALA A 1 93 ? 1.302 -14.071 1.492 1.00 65.62 93 ALA A CA 1
ATOM 739 C C . ALA A 1 93 ? 2.747 -14.117 0.948 1.00 65.62 93 ALA A C 1
ATOM 741 O O . ALA A 1 93 ? 2.918 -14.054 -0.271 1.00 65.62 93 ALA A O 1
ATOM 742 N N . TYR A 1 94 ? 3.753 -14.231 1.824 1.00 53.34 94 TYR A N 1
ATOM 743 C CA . TYR A 1 94 ? 5.186 -14.273 1.514 1.00 53.34 94 TYR A CA 1
ATOM 744 C C . TYR A 1 94 ? 5.873 -15.438 2.236 1.00 53.34 94 TYR A C 1
ATOM 746 O O . TYR A 1 94 ? 6.908 -15.899 1.708 1.00 53.34 94 TYR A O 1
#

Radius of gyration: 15.11 Å; chains: 1; bounding box: 32×26×39 Å